Protein AF-A0A923CBW0-F1 (afdb_monomer_lite)

Sequence (91 aa):
DSGSKTLTSDSGGLNGHGHILEYPAARIAKFAEEHGFLDLSASNDRPGVGEIVRVVPNHVCVVVNMVDRLVTVRGGELVGDLPVAARGKLV

Radius of gyration: 14.3 Å; chains: 1; bounding box: 34×20×46 Å

Structure (mmCIF, N/CA/C/O backbone):
data_AF-A0A923CBW0-F1
#
_entry.id   AF-A0A923CBW0-F1
#
loop_
_atom_site.group_PDB
_atom_site.id
_atom_site.type_symbol
_atom_site.label_atom_id
_atom_site.label_alt_id
_atom_site.label_comp_id
_atom_site.label_asym_id
_atom_site.label_entity_id
_atom_site.label_seq_id
_atom_site.pdbx_PDB_ins_code
_atom_site.Cartn_x
_atom_site.Cartn_y
_atom_site.Cartn_z
_atom_site.occupancy
_atom_site.B_iso_or_equiv
_atom_site.auth_seq_id
_atom_site.auth_comp_id
_atom_site.auth_asym_id
_atom_site.auth_atom_id
_atom_site.pdbx_PDB_model_num
ATOM 1 N N . ASP A 1 1 ? -0.147 7.871 -5.583 1.00 93.62 1 ASP A N 1
ATOM 2 C CA . ASP A 1 1 ? 0.267 8.913 -4.615 1.00 93.62 1 ASP A CA 1
ATOM 3 C C . ASP A 1 1 ? 0.259 8.357 -3.187 1.00 93.62 1 ASP A C 1
ATOM 5 O O . ASP A 1 1 ? -0.304 8.944 -2.276 1.00 93.62 1 ASP A O 1
ATOM 9 N N . SER A 1 2 ? 0.890 7.199 -2.978 1.00 97.06 2 SER A N 1
ATOM 10 C CA . SER A 1 2 ? 0.903 6.534 -1.673 1.00 97.06 2 SER A CA 1
ATOM 11 C C . SER A 1 2 ? 2.341 6.303 -1.244 1.00 97.06 2 SER A C 1
ATOM 13 O O . SER A 1 2 ? 3.137 5.754 -2.010 1.00 97.06 2 SER A O 1
ATOM 15 N N . GLY A 1 3 ? 2.664 6.738 -0.030 1.00 97.56 3 GLY A N 1
ATOM 16 C CA . GLY A 1 3 ? 3.975 6.579 0.587 1.00 97.56 3 GLY A CA 1
ATOM 17 C C . GLY A 1 3 ? 3.904 5.831 1.913 1.00 97.56 3 GLY A C 1
ATOM 18 O O . GLY A 1 3 ? 2.942 5.112 2.197 1.00 97.56 3 GLY A O 1
ATOM 19 N N . SER A 1 4 ? 4.917 6.021 2.755 1.00 97.50 4 SER A N 1
ATOM 20 C CA . SER A 1 4 ? 5.024 5.340 4.047 1.00 97.50 4 SER A CA 1
ATOM 21 C C . SER A 1 4 ? 3.926 5.730 5.043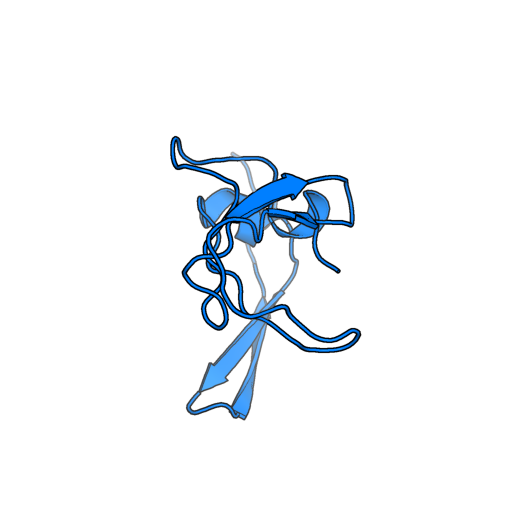 1.00 97.50 4 SER A C 1
ATOM 23 O O . SER A 1 4 ? 3.609 4.934 5.922 1.00 97.50 4 SER A O 1
ATOM 25 N N . LYS A 1 5 ? 3.273 6.889 4.904 1.00 97.25 5 LYS A N 1
ATOM 26 C CA . LYS A 1 5 ? 2.107 7.236 5.738 1.00 97.25 5 LYS A CA 1
ATOM 27 C C . LYS A 1 5 ? 0.840 6.460 5.380 1.00 97.25 5 LYS A C 1
ATOM 29 O O . LYS A 1 5 ? -0.094 6.435 6.173 1.00 97.25 5 LYS A O 1
ATOM 34 N N . THR A 1 6 ? 0.811 5.817 4.215 1.00 96.88 6 THR A N 1
ATOM 35 C CA . THR A 1 6 ? -0.322 5.000 3.762 1.00 96.88 6 THR A CA 1
ATOM 36 C C . THR A 1 6 ? 0.009 3.515 3.817 1.00 96.88 6 THR A C 1
ATOM 38 O O . THR A 1 6 ? -0.758 2.733 4.365 1.00 96.88 6 THR A O 1
ATOM 41 N N . LEU A 1 7 ? 1.155 3.122 3.255 1.00 97.50 7 LEU A N 1
ATOM 42 C CA . LEU A 1 7 ? 1.543 1.722 3.053 1.00 97.50 7 LEU A CA 1
ATOM 43 C C . LEU A 1 7 ? 2.634 1.247 4.019 1.00 97.50 7 LEU A C 1
ATOM 45 O O . LEU A 1 7 ? 2.984 0.069 4.003 1.00 97.50 7 LEU A O 1
ATOM 49 N N . THR A 1 8 ? 3.120 2.131 4.900 1.00 96.94 8 THR A N 1
ATOM 50 C CA . THR A 1 8 ? 4.230 1.893 5.843 1.00 96.94 8 THR A CA 1
ATOM 51 C C . THR A 1 8 ? 5.559 1.563 5.158 1.00 96.94 8 THR A C 1
ATOM 53 O O . THR A 1 8 ? 5.623 1.333 3.955 1.00 96.94 8 THR A O 1
ATOM 56 N N . SER A 1 9 ? 6.654 1.575 5.918 1.00 95.56 9 SER A N 1
ATOM 57 C CA . SER A 1 9 ? 7.982 1.193 5.410 1.00 95.56 9 SER A CA 1
ATOM 58 C C . SER A 1 9 ? 8.351 -0.260 5.726 1.00 95.56 9 SER A C 1
ATOM 60 O O . SER A 1 9 ? 9.467 -0.674 5.419 1.00 95.56 9 SER A O 1
ATOM 62 N N . ASP A 1 10 ? 7.447 -1.027 6.342 1.00 96.19 10 ASP A N 1
ATOM 63 C CA . ASP A 1 10 ? 7.698 -2.419 6.709 1.00 96.19 10 ASP A CA 1
ATOM 64 C C . ASP A 1 10 ? 7.742 -3.298 5.452 1.00 96.19 10 ASP A C 1
ATOM 66 O O . ASP A 1 10 ? 6.762 -3.416 4.712 1.00 96.19 10 ASP A O 1
ATOM 70 N N . SER A 1 11 ? 8.900 -3.901 5.183 1.00 94.31 11 SER A N 1
ATOM 71 C CA . SER A 1 11 ? 9.069 -4.790 4.036 1.00 94.31 11 SER A CA 1
ATOM 72 C C . SER A 1 11 ? 8.545 -6.202 4.297 1.00 94.31 11 SER A C 1
ATOM 74 O O . SER A 1 11 ? 8.397 -6.960 3.342 1.00 94.31 11 SER A O 1
ATOM 76 N N . GLY A 1 12 ? 8.286 -6.594 5.549 1.00 93.38 12 GLY A N 1
ATOM 77 C CA . GLY A 1 12 ? 7.924 -7.967 5.908 1.00 93.38 12 GLY A CA 1
ATOM 78 C C . GLY A 1 12 ? 8.989 -9.002 5.519 1.00 93.38 12 GLY A C 1
ATOM 79 O O . GLY A 1 12 ? 8.669 -10.173 5.341 1.00 93.38 12 GLY A O 1
ATOM 80 N N . GLY A 1 13 ? 10.240 -8.572 5.304 1.00 94.19 13 GLY A N 1
ATOM 81 C CA . GLY A 1 13 ? 11.313 -9.418 4.771 1.00 94.19 13 GLY A CA 1
ATOM 82 C C . GLY A 1 13 ? 11.187 -9.751 3.276 1.00 94.19 13 GLY A C 1
ATOM 83 O O . GLY A 1 13 ? 11.969 -10.551 2.766 1.00 94.19 13 GLY A O 1
ATOM 84 N N . LEU A 1 14 ? 10.227 -9.150 2.568 1.00 95.38 14 LEU A N 1
ATOM 85 C CA . LEU A 1 14 ? 10.022 -9.331 1.132 1.00 95.38 14 LEU A CA 1
ATOM 86 C C . LEU A 1 14 ? 10.850 -8.333 0.312 1.00 95.38 14 LEU A C 1
ATOM 88 O O . LEU A 1 14 ? 11.399 -7.354 0.822 1.00 95.38 14 LEU A O 1
ATOM 92 N N . ASN A 1 15 ? 10.931 -8.582 -0.995 1.00 93.12 15 ASN A N 1
ATOM 93 C CA . ASN A 1 15 ? 11.604 -7.680 -1.921 1.00 93.12 15 ASN A CA 1
ATOM 94 C C . ASN A 1 15 ? 10.699 -6.491 -2.289 1.00 93.12 15 ASN A C 1
ATOM 96 O O . ASN A 1 15 ? 9.697 -6.658 -2.981 1.00 93.12 15 ASN A O 1
ATOM 100 N N . GLY A 1 16 ? 11.090 -5.285 -1.870 1.00 96.12 16 GLY A N 1
ATOM 101 C CA . GLY A 1 16 ? 10.321 -4.055 -2.082 1.00 96.12 16 GLY A CA 1
ATOM 102 C C . GLY A 1 16 ? 9.267 -3.823 -0.998 1.00 96.12 16 GLY A C 1
ATOM 103 O O . GLY A 1 16 ? 9.351 -4.391 0.087 1.00 96.12 16 GLY A O 1
ATOM 104 N N . HIS A 1 17 ? 8.284 -2.968 -1.292 1.00 97.56 17 HIS A N 1
ATOM 105 C CA . HIS A 1 17 ? 7.293 -2.495 -0.312 1.00 97.56 17 HIS A CA 1
ATOM 106 C C . HIS A 1 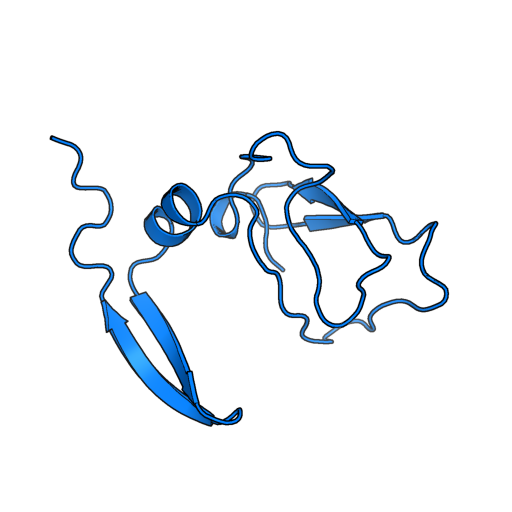17 ? 5.823 -2.795 -0.673 1.00 97.56 17 HIS A C 1
ATOM 108 O O . HIS A 1 17 ? 4.909 -2.106 -0.222 1.00 97.56 17 HIS A O 1
ATOM 114 N N . GLY A 1 18 ? 5.584 -3.797 -1.515 1.00 97.25 18 GLY A N 1
ATOM 115 C CA . GLY A 1 18 ? 4.245 -4.213 -1.934 1.00 97.25 18 GLY A CA 1
ATOM 116 C C . GLY A 1 18 ? 4.241 -4.795 -3.341 1.00 97.25 18 GLY A C 1
ATOM 117 O O . GLY A 1 18 ? 5.245 -4.737 -4.055 1.00 97.25 18 GLY A O 1
ATOM 118 N N . HIS A 1 19 ? 3.089 -5.321 -3.746 1.00 97.50 19 HIS A N 1
ATOM 119 C CA . HIS A 1 19 ? 2.873 -5.890 -5.073 1.00 97.50 19 HIS A CA 1
ATOM 120 C C . HIS A 1 19 ? 1.816 -5.096 -5.845 1.00 97.50 19 HIS A C 1
ATOM 122 O O . HIS A 1 19 ? 0.728 -4.860 -5.323 1.00 97.50 19 HIS A O 1
ATOM 128 N N . ILE A 1 20 ? 2.128 -4.685 -7.077 1.00 97.38 20 ILE A N 1
ATOM 129 C CA . ILE A 1 20 ? 1.227 -3.900 -7.931 1.00 97.38 20 ILE A CA 1
ATOM 130 C C . ILE A 1 20 ? 0.489 -4.852 -8.866 1.00 97.38 20 ILE A C 1
ATOM 132 O O . ILE A 1 20 ? 1.119 -5.499 -9.698 1.00 97.38 20 ILE A O 1
ATOM 136 N N . LEU A 1 21 ? -0.836 -4.935 -8.743 1.00 97.12 21 LEU A N 1
ATOM 137 C CA . LEU A 1 21 ? -1.630 -5.930 -9.473 1.00 97.12 21 LEU A CA 1
ATOM 138 C C . LEU A 1 21 ? -1.609 -5.714 -10.990 1.00 97.12 21 LEU A C 1
ATOM 140 O O . LEU A 1 21 ? -1.545 -6.677 -11.747 1.00 97.12 21 LEU A O 1
ATOM 144 N N . GLU A 1 22 ? -1.659 -4.460 -11.434 1.00 97.19 22 GLU A N 1
ATOM 145 C CA . GLU A 1 22 ? -1.642 -4.089 -12.854 1.00 97.19 22 GLU A CA 1
ATOM 146 C C . GLU A 1 22 ? -0.241 -4.206 -13.467 1.00 97.19 22 GLU A C 1
ATOM 148 O O . GLU A 1 22 ? -0.113 -4.457 -14.662 1.00 97.19 22 GLU A O 1
ATOM 153 N N . TYR A 1 23 ? 0.810 -4.090 -12.645 1.00 97.38 23 TYR A N 1
ATOM 154 C CA . TYR A 1 23 ? 2.209 -4.158 -13.075 1.00 97.38 23 TYR A CA 1
ATOM 155 C C . TYR A 1 23 ? 2.997 -5.161 -12.217 1.00 97.38 23 TYR A C 1
ATOM 157 O O . TYR A 1 23 ? 3.853 -4.753 -11.430 1.00 97.38 23 TYR A O 1
ATOM 165 N N . PRO A 1 24 ? 2.765 -6.481 -12.363 1.00 96.12 24 PRO A N 1
ATOM 166 C CA . PRO A 1 24 ? 3.353 -7.491 -11.476 1.00 96.12 24 PRO A CA 1
ATOM 167 C C . PRO A 1 24 ? 4.886 -7.558 -11.510 1.00 96.12 24 PRO A C 1
ATOM 169 O O . PRO A 1 24 ? 5.502 -8.030 -10.556 1.00 96.12 24 PRO A O 1
ATOM 172 N N . ALA A 1 25 ? 5.498 -7.109 -12.612 1.00 96.56 25 ALA A N 1
ATOM 173 C CA . ALA A 1 25 ? 6.949 -7.037 -12.786 1.00 96.56 25 ALA A CA 1
ATOM 174 C C . ALA A 1 25 ? 7.564 -5.731 -12.245 1.00 96.56 25 ALA A C 1
ATOM 176 O O . ALA A 1 25 ? 8.784 -5.633 -12.110 1.00 96.56 25 ALA A O 1
ATOM 177 N N . ALA A 1 26 ? 6.740 -4.725 -11.941 1.00 96.81 26 ALA A N 1
ATOM 178 C CA . ALA A 1 26 ? 7.189 -3.510 -11.283 1.00 96.81 26 ALA A CA 1
ATOM 179 C C . ALA A 1 26 ? 7.446 -3.774 -9.800 1.00 96.81 26 ALA A C 1
ATOM 181 O O . ALA A 1 26 ? 6.737 -4.536 -9.140 1.00 96.81 26 ALA A O 1
ATOM 182 N N . ARG A 1 27 ? 8.436 -3.076 -9.248 1.00 96.94 27 ARG A N 1
ATOM 183 C CA . ARG A 1 27 ? 8.774 -3.160 -7.829 1.00 96.94 27 ARG A CA 1
ATOM 184 C C . ARG A 1 27 ? 8.643 -1.802 -7.169 1.00 96.94 27 ARG A C 1
ATOM 186 O O . ARG A 1 27 ? 9.200 -0.819 -7.646 1.00 96.94 2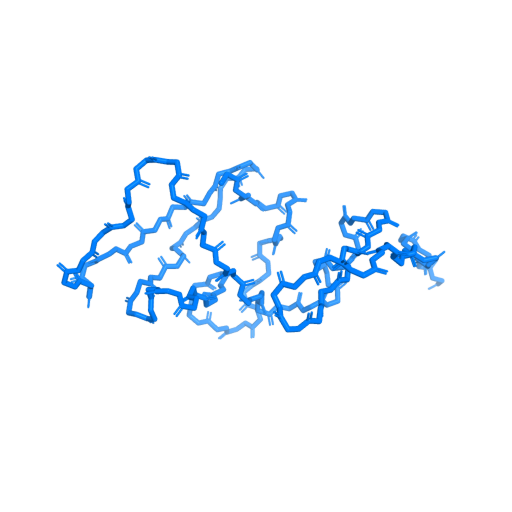7 ARG A O 1
ATOM 193 N N . ILE A 1 28 ? 7.983 -1.745 -6.015 1.00 97.81 28 ILE A N 1
ATOM 194 C CA . ILE A 1 28 ? 8.010 -0.549 -5.168 1.00 97.81 28 ILE A CA 1
ATOM 195 C C . ILE A 1 28 ? 9.366 -0.519 -4.455 1.00 97.81 28 ILE A C 1
ATOM 197 O O . ILE A 1 28 ? 9.582 -1.246 -3.485 1.00 97.81 28 ILE A O 1
ATOM 201 N N . ALA A 1 29 ? 10.305 0.268 -4.977 1.00 97.31 29 ALA A N 1
ATOM 202 C CA . ALA A 1 29 ? 11.707 0.235 -4.572 1.00 97.31 29 ALA A CA 1
ATOM 203 C C . ALA A 1 29 ? 11.976 0.964 -3.252 1.00 97.31 29 ALA A C 1
ATOM 205 O O . ALA A 1 29 ? 12.866 0.560 -2.509 1.00 97.31 29 ALA A O 1
ATOM 206 N N . LYS A 1 30 ? 11.234 2.042 -2.983 1.00 97.19 30 LYS A N 1
ATOM 207 C CA . LYS A 1 30 ? 11.294 2.804 -1.730 1.00 97.19 30 LYS A CA 1
ATOM 208 C C . LYS A 1 30 ? 10.043 3.663 -1.551 1.00 97.19 30 LYS A C 1
ATOM 210 O O . LYS A 1 30 ? 9.358 3.980 -2.529 1.00 97.19 30 LYS A O 1
ATOM 215 N N . PHE A 1 31 ? 9.834 4.122 -0.323 1.00 97.75 31 PHE A N 1
ATOM 216 C CA . PHE A 1 31 ? 8.853 5.146 0.023 1.00 97.75 31 PHE A CA 1
ATOM 217 C C . PHE A 1 31 ? 9.522 6.420 0.556 1.00 97.75 31 PHE A C 1
ATOM 219 O O . PHE A 1 31 ? 10.496 6.362 1.304 1.00 97.75 31 PHE A O 1
ATOM 226 N N . ALA A 1 32 ? 8.969 7.570 0.178 1.00 97.94 32 ALA A N 1
ATOM 227 C CA . ALA A 1 32 ? 8.936 8.773 1.006 1.00 97.94 32 ALA A CA 1
ATOM 228 C C . ALA A 1 32 ? 7.571 8.841 1.720 1.00 97.94 32 ALA A C 1
ATOM 230 O O . ALA A 1 32 ? 6.751 7.940 1.558 1.00 97.94 32 ALA A O 1
ATOM 231 N N . GLU A 1 33 ? 7.303 9.902 2.487 1.00 97.75 33 GLU A N 1
ATOM 232 C CA . GLU A 1 33 ? 6.079 10.000 3.302 1.00 97.75 33 GLU A CA 1
ATOM 233 C C . GLU A 1 33 ? 4.787 9.803 2.495 1.00 97.75 33 GLU A C 1
ATOM 235 O O . GLU A 1 33 ? 3.985 8.937 2.833 1.00 97.75 33 GLU A O 1
ATOM 240 N N . GLU A 1 34 ? 4.634 10.547 1.397 1.00 97.56 34 GLU A N 1
ATOM 241 C CA . GLU A 1 34 ? 3.430 10.538 0.543 1.00 97.56 34 GLU A CA 1
ATOM 242 C C . GLU A 1 34 ? 3.683 9.909 -0.843 1.00 97.56 34 GLU A C 1
ATOM 244 O O . GLU A 1 34 ? 2.789 9.824 -1.680 1.00 97.56 34 GLU A O 1
ATOM 249 N N . HIS A 1 35 ? 4.923 9.497 -1.130 1.00 97.75 35 HIS A N 1
ATOM 250 C CA . HIS A 1 35 ? 5.330 9.072 -2.473 1.00 97.75 35 HIS A CA 1
ATOM 251 C C . HIS A 1 35 ? 5.984 7.693 -2.471 1.00 97.75 35 HIS A C 1
ATOM 253 O O . HIS A 1 35 ? 6.884 7.419 -1.678 1.00 97.75 35 HIS A O 1
ATOM 259 N N . GLY A 1 36 ? 5.590 6.859 -3.431 1.00 97.25 36 GLY A N 1
ATOM 260 C CA . GLY A 1 36 ? 6.259 5.610 -3.780 1.00 97.25 36 GLY A CA 1
ATOM 261 C C . GLY A 1 36 ? 7.085 5.755 -5.047 1.00 97.25 36 GLY A C 1
ATOM 262 O O . GLY A 1 36 ? 6.683 6.431 -5.991 1.00 97.25 36 GLY A O 1
ATOM 263 N N . PHE A 1 37 ? 8.248 5.110 -5.058 1.00 97.62 37 PHE A N 1
ATOM 264 C CA . PHE A 1 37 ? 9.156 5.104 -6.199 1.00 97.62 37 PHE A CA 1
ATOM 265 C C . PHE A 1 37 ? 9.165 3.709 -6.810 1.00 97.62 37 PHE A C 1
ATOM 267 O O . PHE A 1 37 ? 9.573 2.747 -6.154 1.00 97.62 37 PHE A O 1
ATOM 274 N N . LEU A 1 38 ? 8.708 3.605 -8.056 1.00 97.19 38 LEU A N 1
ATOM 275 C CA . LEU A 1 38 ? 8.644 2.338 -8.774 1.00 97.19 38 LEU A CA 1
ATOM 276 C C . LEU A 1 38 ? 9.932 2.101 -9.559 1.00 97.19 38 LEU A C 1
ATOM 278 O O . LEU A 1 38 ? 10.368 2.948 -10.336 1.00 97.19 38 LEU A O 1
ATOM 282 N N . ASP A 1 39 ? 10.519 0.929 -9.367 1.00 97.50 39 ASP A N 1
ATOM 283 C CA . ASP A 1 39 ? 11.509 0.357 -10.264 1.00 97.50 39 ASP A CA 1
ATOM 284 C C . ASP A 1 39 ? 10.771 -0.46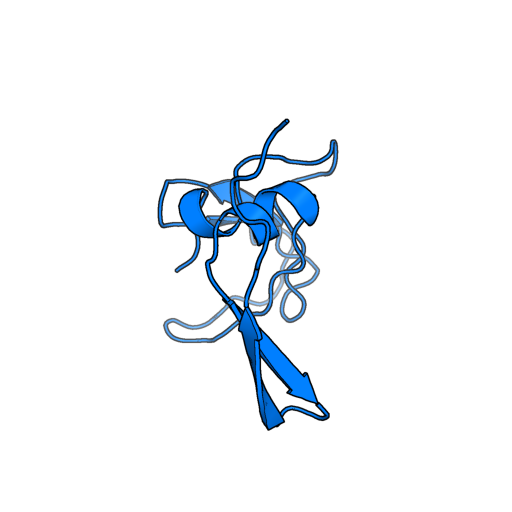1 -11.328 1.00 97.50 39 ASP A C 1
ATOM 286 O O . ASP A 1 39 ? 10.127 -1.470 -11.032 1.00 97.50 39 ASP A O 1
ATOM 290 N N . LEU A 1 40 ? 10.838 0.032 -12.562 1.00 97.06 40 LEU A N 1
ATOM 291 C CA . LEU A 1 40 ? 10.173 -0.535 -13.735 1.00 97.06 40 LEU A CA 1
ATOM 292 C C . LEU A 1 40 ? 11.166 -1.234 -14.671 1.00 97.06 40 LEU A C 1
ATOM 294 O O . LEU A 1 40 ? 10.809 -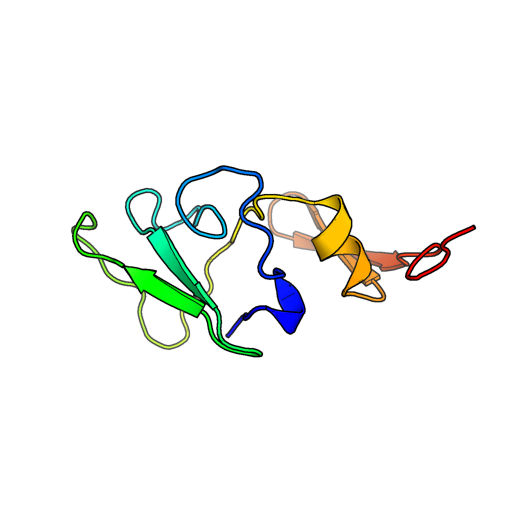1.545 -15.799 1.00 97.06 40 LEU A O 1
ATOM 298 N N . SER A 1 41 ? 12.412 -1.458 -14.244 1.00 96.69 41 SER A N 1
ATOM 299 C CA . SER A 1 41 ? 13.460 -2.031 -15.103 1.00 96.69 41 SER A CA 1
ATOM 300 C C . SER A 1 41 ? 13.121 -3.425 -15.644 1.00 96.69 41 SER A C 1
ATOM 302 O O . SER A 1 41 ? 13.570 -3.780 -16.730 1.00 96.69 41 SER A O 1
ATOM 304 N N . ALA A 1 42 ? 12.302 -4.188 -14.916 1.00 96.00 42 ALA A N 1
ATOM 305 C CA . ALA A 1 42 ? 11.801 -5.500 -15.322 1.00 96.00 42 ALA A CA 1
ATOM 306 C C . ALA A 1 42 ? 10.415 -5.457 -16.002 1.00 96.00 42 ALA A C 1
ATOM 308 O O . ALA A 1 42 ? 9.879 -6.506 -16.354 1.00 96.00 42 ALA A O 1
ATOM 309 N N . SER A 1 43 ? 9.819 -4.272 -16.175 1.00 94.75 43 SER A N 1
ATOM 310 C CA . SER A 1 43 ? 8.501 -4.093 -16.791 1.00 94.75 43 SER A CA 1
ATOM 311 C C . SER A 1 43 ? 8.635 -3.593 -18.228 1.00 94.75 43 SER A C 1
ATOM 313 O O . SER A 1 43 ? 9.371 -2.644 -18.496 1.00 94.75 43 SER A O 1
ATOM 315 N N . ASN A 1 44 ? 7.882 -4.199 -19.149 1.00 93.06 44 ASN A N 1
ATOM 316 C CA . ASN A 1 44 ? 7.807 -3.739 -20.540 1.00 93.06 44 ASN A CA 1
ATOM 317 C C . ASN A 1 44 ? 6.908 -2.502 -20.699 1.00 93.06 44 ASN A C 1
ATOM 319 O O . ASN A 1 44 ? 7.112 -1.719 -21.622 1.00 93.06 44 ASN A O 1
ATOM 323 N N . ASP A 1 45 ? 5.970 -2.307 -19.768 1.00 93.12 45 ASP A N 1
ATOM 324 C CA . ASP A 1 45 ? 5.018 -1.197 -19.757 1.00 93.12 45 ASP A CA 1
ATOM 325 C C . ASP A 1 45 ? 5.229 -0.281 -18.546 1.00 93.12 45 ASP A C 1
ATOM 327 O O . ASP A 1 45 ? 5.903 -0.637 -17.568 1.00 93.12 45 ASP A O 1
ATOM 331 N N . ARG A 1 46 ? 4.654 0.925 -18.611 1.00 94.50 46 ARG A N 1
ATOM 332 C CA . ARG A 1 46 ? 4.732 1.937 -17.551 1.00 94.50 46 ARG A CA 1
ATOM 333 C C . ARG A 1 46 ? 3.352 2.546 -17.288 1.00 94.50 46 ARG A C 1
ATOM 335 O O . ARG A 1 46 ? 2.691 2.890 -18.267 1.00 94.50 46 ARG A O 1
ATOM 342 N N . PRO A 1 47 ? 2.976 2.769 -16.014 1.00 95.25 47 PRO A N 1
ATOM 343 C CA . PRO A 1 47 ? 1.742 3.472 -15.686 1.00 95.25 47 PRO A CA 1
ATOM 344 C C . PRO A 1 47 ? 1.717 4.886 -16.267 1.00 95.25 47 PRO A C 1
ATOM 346 O O . PRO A 1 47 ? 2.712 5.619 -16.189 1.00 95.25 47 PRO A O 1
ATOM 349 N N . GLY A 1 48 ? 0.568 5.286 -16.806 1.00 96.81 48 GLY A N 1
ATOM 350 C CA . GLY A 1 48 ? 0.307 6.667 -17.194 1.00 96.81 48 GLY A CA 1
ATOM 351 C C . GLY A 1 48 ? 0.136 7.588 -15.980 1.00 96.81 48 GLY A C 1
ATOM 352 O O . GLY A 1 48 ? -0.246 7.163 -14.889 1.00 96.81 48 GLY A O 1
ATOM 353 N N . VAL A 1 49 ? 0.382 8.890 -16.155 1.00 96.50 49 VAL A N 1
ATOM 354 C CA . VAL A 1 49 ? 0.054 9.880 -15.114 1.00 96.50 49 VAL A CA 1
ATOM 355 C C . VAL A 1 49 ? -1.463 9.919 -14.918 1.00 96.50 49 VAL A C 1
ATOM 357 O O . VAL A 1 49 ? -2.205 10.108 -15.878 1.00 96.50 49 VAL A O 1
ATOM 360 N N . GLY A 1 50 ? -1.912 9.765 -13.670 1.00 97.31 50 GLY A N 1
ATOM 361 C CA . GLY A 1 50 ? -3.334 9.711 -13.308 1.00 97.31 50 GLY A CA 1
ATOM 362 C C . GLY A 1 50 ? -3.947 8.309 -13.356 1.00 97.31 50 GLY A C 1
ATOM 363 O O . GLY A 1 50 ? -5.096 8.141 -12.956 1.00 97.31 50 GLY A O 1
ATOM 364 N N . GLU A 1 51 ? -3.196 7.301 -13.801 1.00 97.56 51 GLU A N 1
ATOM 365 C CA . GLU A 1 51 ? -3.635 5.910 -13.748 1.00 97.56 51 GLU A CA 1
ATOM 366 C C . GLU A 1 51 ? -3.716 5.413 -12.298 1.00 97.56 51 GLU A C 1
ATOM 368 O O . GLU A 1 51 ? -2.815 5.648 -11.487 1.00 97.56 51 GLU A O 1
ATOM 373 N N . ILE A 1 52 ? -4.804 4.712 -11.975 1.00 96.56 52 ILE A N 1
ATOM 374 C CA . ILE A 1 52 ? -5.000 4.092 -10.666 1.00 96.56 52 ILE A CA 1
ATOM 375 C C . ILE A 1 52 ? -4.488 2.659 -10.714 1.00 96.56 52 ILE A C 1
ATOM 377 O O . ILE A 1 52 ? -4.934 1.857 -11.530 1.00 96.56 52 ILE A O 1
ATOM 381 N N . VAL A 1 53 ? -3.598 2.336 -9.783 1.00 96.81 53 VAL A N 1
ATOM 382 C CA . VAL A 1 53 ? -3.077 0.983 -9.579 1.00 96.81 53 VAL A CA 1
ATOM 383 C C . VAL A 1 53 ? -3.442 0.479 -8.190 1.00 96.81 53 VAL A C 1
ATOM 385 O O . VAL A 1 53 ? -3.636 1.260 -7.255 1.00 96.81 53 VAL A O 1
ATOM 388 N N . ARG A 1 54 ? -3.517 -0.839 -8.035 1.00 97.31 54 ARG A N 1
ATOM 389 C CA . ARG A 1 54 ? -3.814 -1.505 -6.768 1.00 97.31 54 ARG A CA 1
ATOM 390 C C . ARG A 1 54 ? -2.547 -2.117 -6.201 1.00 97.31 54 ARG A C 1
ATOM 392 O O . ARG A 1 54 ? -1.873 -2.905 -6.861 1.00 97.31 54 ARG A O 1
ATOM 399 N N . VAL A 1 55 ? -2.262 -1.777 -4.948 1.00 97.94 55 VAL A N 1
ATOM 400 C CA . VAL A 1 55 ? -1.117 -2.306 -4.208 1.00 97.94 55 VAL A CA 1
ATOM 401 C C . VAL A 1 55 ? -1.599 -3.281 -3.144 1.00 97.94 55 VAL A C 1
ATOM 403 O O . VAL A 1 55 ? -2.401 -2.923 -2.283 1.00 97.94 55 VAL A O 1
ATOM 406 N N . VAL A 1 56 ? -1.075 -4.503 -3.175 1.00 97.81 56 VAL A N 1
ATOM 407 C CA . VAL A 1 56 ? -1.153 -5.439 -2.052 1.00 97.81 56 VAL A CA 1
ATOM 408 C C . VAL A 1 56 ? 0.009 -5.118 -1.104 1.00 97.81 56 VAL A C 1
ATOM 410 O O . VAL A 1 56 ? 1.164 -5.210 -1.532 1.00 97.81 56 VAL A O 1
ATOM 413 N N . PRO A 1 57 ? -0.251 -4.704 0.150 1.00 97.62 57 PRO A N 1
ATOM 414 C CA . PRO A 1 57 ? 0.813 -4.356 1.085 1.00 97.62 57 PRO A CA 1
ATOM 415 C C . PRO A 1 57 ? 1.547 -5.605 1.584 1.00 97.62 57 PRO A C 1
ATOM 417 O O . PRO A 1 57 ? 0.948 -6.671 1.716 1.00 97.62 57 PRO A O 1
ATOM 420 N N . ASN A 1 58 ? 2.825 -5.455 1.940 1.00 97.50 58 ASN A N 1
ATOM 421 C CA . ASN A 1 58 ? 3.620 -6.560 2.488 1.00 97.50 58 ASN A CA 1
ATOM 422 C C . ASN A 1 58 ? 3.143 -6.996 3.881 1.00 97.50 58 ASN A C 1
ATOM 424 O O . ASN A 1 58 ? 3.091 -8.187 4.172 1.00 97.50 58 ASN A O 1
ATOM 428 N N . HIS A 1 59 ? 2.790 -6.036 4.741 1.00 97.56 59 HIS A N 1
ATOM 429 C CA . HIS A 1 59 ? 2.357 -6.301 6.110 1.00 97.56 59 HIS A CA 1
ATOM 430 C C . HIS A 1 59 ? 1.036 -5.584 6.405 1.00 97.56 59 HIS A C 1
ATOM 432 O O . HIS A 1 59 ? 0.983 -4.381 6.654 1.00 97.56 59 HIS A O 1
ATOM 438 N N . VAL A 1 60 ? -0.058 -6.347 6.388 1.00 96.88 60 VAL A N 1
ATOM 439 C CA . VAL A 1 60 ? -1.417 -5.804 6.537 1.00 96.88 60 VAL A CA 1
ATOM 440 C C . VAL A 1 60 ? -1.652 -5.113 7.884 1.00 96.88 60 VAL A C 1
ATOM 442 O O . VAL A 1 60 ? -2.298 -4.069 7.920 1.00 96.88 60 VAL A O 1
ATOM 445 N N . CYS A 1 61 ? -1.113 -5.648 8.984 1.00 95.62 61 CYS A N 1
ATOM 446 C CA . CYS A 1 61 ? -1.412 -5.164 10.334 1.00 95.62 61 CYS A CA 1
ATOM 447 C C . CYS A 1 61 ? -0.995 -3.702 10.530 1.00 95.62 61 CYS A C 1
ATOM 449 O O . CYS A 1 61 ? -1.769 -2.895 11.043 1.00 95.62 61 CYS A O 1
ATOM 451 N N . VAL A 1 62 ? 0.215 -3.351 10.086 1.00 96.00 62 VAL A N 1
ATOM 452 C CA . VAL A 1 62 ? 0.746 -1.989 10.228 1.00 96.00 62 VAL A CA 1
ATOM 453 C C . VAL A 1 62 ? 0.076 -1.007 9.267 1.00 96.00 62 VAL A C 1
ATOM 455 O O . VAL A 1 62 ? -0.124 0.143 9.639 1.00 96.00 62 VAL A O 1
ATOM 458 N N . VAL A 1 63 ? -0.349 -1.459 8.082 1.00 97.62 63 VAL A N 1
ATOM 459 C CA . VAL A 1 63 ? -1.071 -0.631 7.098 1.00 97.62 63 VAL A CA 1
ATOM 460 C C . VAL A 1 63 ? -2.485 -0.306 7.559 1.00 97.62 63 VAL A C 1
ATOM 462 O O . VAL A 1 63 ? -2.885 0.855 7.544 1.00 97.62 63 VAL A O 1
ATOM 465 N N . VAL A 1 64 ? -3.242 -1.304 8.023 1.00 97.25 64 VAL A N 1
ATOM 466 C CA . VAL A 1 64 ? -4.610 -1.089 8.526 1.00 97.25 64 VAL A CA 1
ATOM 467 C C . VAL A 1 64 ? -4.612 -0.112 9.705 1.00 97.25 64 VAL A C 1
ATOM 469 O O . VAL A 1 64 ? -5.536 0.683 9.844 1.00 97.25 64 VAL A O 1
ATOM 472 N N . ASN A 1 65 ? -3.547 -0.093 10.512 1.00 96.56 65 ASN A N 1
ATOM 473 C CA . ASN A 1 65 ? -3.408 0.842 11.625 1.00 96.56 65 ASN A CA 1
ATOM 474 C C . ASN A 1 65 ? -3.180 2.315 11.200 1.00 96.56 65 ASN A C 1
ATOM 476 O O . ASN A 1 65 ? -3.255 3.209 12.046 1.00 96.56 65 ASN A O 1
ATOM 480 N N . MET A 1 66 ? -2.927 2.592 9.915 1.00 97.06 66 MET A N 1
ATOM 481 C CA . MET A 1 66 ? -2.715 3.952 9.397 1.00 97.06 66 MET A CA 1
ATOM 482 C C . MET A 1 66 ? -4.004 4.672 8.987 1.00 97.06 66 MET A C 1
ATOM 484 O O . MET A 1 66 ? -3.971 5.882 8.775 1.00 97.06 66 MET A O 1
ATOM 488 N N . VAL A 1 67 ? -5.138 3.971 8.882 1.00 97.06 67 VAL A N 1
ATOM 489 C CA . VAL A 1 67 ? -6.390 4.530 8.344 1.00 97.06 67 VAL A CA 1
ATOM 490 C C . VAL A 1 67 ? -7.554 4.361 9.318 1.00 97.06 67 VAL A C 1
ATOM 492 O O . VAL A 1 67 ? -7.659 3.346 9.998 1.00 97.06 67 VAL A O 1
ATOM 495 N N . ASP A 1 68 ? -8.456 5.344 9.386 1.00 97.75 68 ASP A N 1
ATOM 496 C CA . ASP A 1 68 ? -9.631 5.281 10.276 1.00 97.75 68 ASP A CA 1
ATOM 497 C C . ASP A 1 68 ? -10.745 4.363 9.740 1.00 97.75 68 ASP A C 1
ATOM 499 O O . ASP A 1 68 ? -11.570 3.862 10.506 1.00 97.75 68 ASP A O 1
ATOM 503 N N . ARG A 1 69 ? -10.782 4.132 8.423 1.00 97.94 69 ARG A N 1
ATOM 504 C CA . ARG A 1 69 ? -11.799 3.316 7.749 1.00 97.94 69 ARG A CA 1
ATOM 505 C C . ARG A 1 69 ? -11.236 2.582 6.538 1.00 97.94 69 ARG A C 1
ATOM 507 O O . ARG A 1 69 ? -10.323 3.071 5.877 1.00 97.94 69 ARG A O 1
ATOM 514 N N . LEU A 1 70 ? -11.837 1.443 6.222 1.00 97.88 70 LEU A N 1
ATOM 5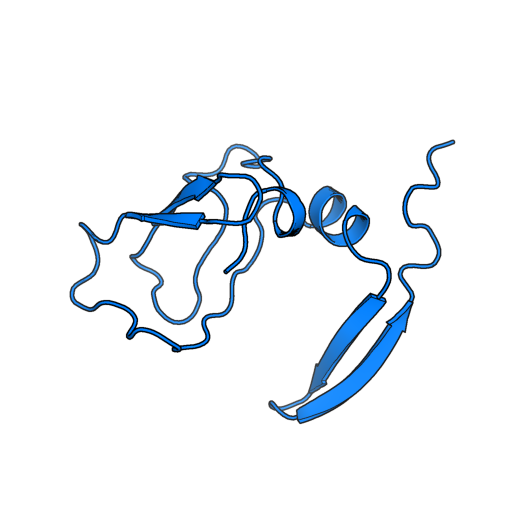15 C CA . LEU A 1 70 ? -11.595 0.664 5.015 1.00 97.88 70 LEU A CA 1
ATOM 516 C C . LEU A 1 70 ? -12.755 0.867 4.043 1.00 97.88 70 LEU A C 1
ATOM 518 O O . LEU A 1 70 ? -13.917 0.718 4.417 1.00 97.88 70 LEU A O 1
ATOM 522 N N . VAL A 1 71 ? -12.439 1.172 2.789 1.00 97.69 71 VAL A N 1
ATOM 523 C CA . VAL A 1 71 ? -13.427 1.196 1.707 1.00 97.69 71 VAL A CA 1
ATOM 524 C C . VAL A 1 71 ? -13.666 -0.238 1.243 1.00 97.69 71 VAL A C 1
ATOM 526 O O . VAL A 1 71 ? -12.719 -0.960 0.934 1.00 97.69 71 VAL A O 1
ATOM 529 N N . THR A 1 72 ? -14.925 -0.663 1.202 1.00 97.75 72 THR A N 1
ATOM 530 C CA . THR A 1 72 ? -15.297 -2.027 0.811 1.00 97.75 72 THR A CA 1
ATOM 531 C C . THR A 1 72 ? -15.782 -2.081 -0.630 1.00 97.75 72 THR A C 1
ATOM 533 O O . THR A 1 72 ? -16.533 -1.217 -1.086 1.00 97.75 72 THR A O 1
ATOM 536 N N . VAL A 1 73 ? -15.347 -3.118 -1.348 1.00 97.25 73 VAL A N 1
ATOM 537 C CA . VAL A 1 73 ? -15.617 -3.310 -2.777 1.00 97.25 73 VAL A CA 1
ATOM 538 C C . VAL A 1 73 ? -16.112 -4.733 -3.021 1.00 97.25 73 VAL A C 1
ATOM 540 O O . VAL A 1 73 ? -15.562 -5.688 -2.470 1.00 97.25 73 VAL A O 1
ATOM 543 N N . ARG A 1 74 ? -17.123 -4.897 -3.879 1.00 97.19 74 ARG A N 1
ATOM 544 C CA . ARG A 1 74 ? -17.588 -6.203 -4.370 1.00 97.19 74 ARG A CA 1
ATOM 545 C C . ARG A 1 74 ? -17.864 -6.122 -5.865 1.00 97.19 74 ARG A C 1
ATOM 547 O O . ARG A 1 74 ? -18.650 -5.296 -6.301 1.00 97.19 74 ARG A O 1
ATOM 554 N N . GLY A 1 75 ? -17.229 -6.994 -6.650 1.00 96.00 75 GLY A N 1
ATOM 555 C CA . GLY A 1 75 ? -17.425 -7.018 -8.105 1.00 96.00 75 GLY A CA 1
ATOM 556 C C . GLY A 1 75 ? -17.003 -5.726 -8.816 1.00 96.00 75 GLY A C 1
ATOM 557 O O . GLY A 1 75 ? -17.556 -5.416 -9.858 1.00 96.00 75 GLY A O 1
ATOM 558 N N . GLY A 1 76 ? -16.058 -4.968 -8.247 1.00 94.81 76 GLY A N 1
ATOM 559 C CA . GLY A 1 76 ? -15.634 -3.662 -8.768 1.00 94.81 76 GLY A CA 1
ATOM 560 C C . GLY A 1 76 ? -16.460 -2.476 -8.263 1.00 94.81 76 GLY A C 1
ATOM 561 O O . GLY A 1 76 ? -16.022 -1.342 -8.413 1.00 94.81 76 GLY A O 1
ATOM 562 N N . GLU A 1 77 ? -17.585 -2.726 -7.593 1.00 97.31 77 GLU A N 1
ATOM 563 C CA . GLU A 1 77 ? -18.477 -1.685 -7.081 1.00 97.31 77 GLU A CA 1
ATOM 564 C C . GLU A 1 77 ? -18.224 -1.389 -5.602 1.00 97.31 77 GLU A C 1
ATOM 566 O O . GLU A 1 77 ? -17.955 -2.296 -4.804 1.00 97.31 77 GLU A O 1
ATOM 571 N N . LEU A 1 78 ? -18.344 -0.114 -5.223 1.00 97.31 78 LEU A N 1
ATOM 572 C CA . LEU A 1 78 ? -18.303 0.315 -3.826 1.00 97.31 78 LEU A CA 1
ATOM 573 C C . LEU A 1 78 ? -19.541 -0.200 -3.091 1.00 97.31 78 LEU A C 1
ATOM 575 O O . LEU A 1 78 ? -20.666 0.025 -3.531 1.00 97.31 78 LEU A O 1
ATOM 579 N N . VAL A 1 79 ? -19.342 -0.850 -1.944 1.00 97.81 79 VAL A N 1
ATOM 580 C CA . VAL A 1 79 ? -20.456 -1.366 -1.123 1.00 97.81 79 VAL A CA 1
ATOM 581 C C . VAL A 1 79 ? -20.568 -0.708 0.253 1.00 97.81 79 VAL A C 1
ATOM 583 O O . VAL A 1 79 ? -21.523 -0.980 0.976 1.00 97.81 79 VAL A O 1
ATOM 586 N N . GLY A 1 80 ? -19.642 0.191 0.597 1.00 97.56 80 GLY A N 1
ATOM 587 C CA . GLY A 1 80 ? -19.675 0.993 1.823 1.00 97.56 80 GLY A CA 1
ATOM 588 C C . GLY A 1 80 ? -18.299 1.163 2.463 1.00 97.56 80 GLY A C 1
ATOM 589 O O . GLY A 1 80 ? -17.272 0.837 1.858 1.00 97.56 80 GLY A O 1
ATOM 590 N N . ASP A 1 81 ? -18.279 1.640 3.704 1.00 97.62 81 ASP A N 1
ATOM 591 C CA . ASP A 1 81 ? -17.080 1.776 4.526 1.00 97.62 81 ASP A CA 1
ATOM 592 C C . ASP A 1 81 ? -17.185 1.016 5.857 1.00 97.62 81 ASP A C 1
ATOM 594 O O . ASP A 1 81 ? -18.257 0.876 6.443 1.00 97.62 81 ASP A O 1
ATOM 598 N N . LEU A 1 82 ? -16.046 0.496 6.322 1.00 97.94 82 LEU A N 1
ATOM 599 C CA . LEU A 1 82 ? -15.912 -0.201 7.600 1.00 97.94 82 LEU A CA 1
ATOM 600 C C . LEU A 1 82 ? -14.938 0.557 8.509 1.00 97.94 82 LEU A C 1
ATOM 602 O O . LEU A 1 82 ? -13.800 0.789 8.096 1.00 97.94 82 LEU A O 1
ATOM 606 N N . PRO A 1 83 ? -15.318 0.913 9.747 1.00 98.25 83 PRO A N 1
ATOM 607 C CA . PRO A 1 83 ? -14.406 1.579 10.670 1.00 98.25 83 PRO A CA 1
ATOM 608 C C . PRO A 1 83 ? -13.300 0.630 11.154 1.00 98.25 83 PRO A C 1
ATOM 610 O O . PRO A 1 83 ? -13.563 -0.516 11.526 1.00 98.25 83 PRO A O 1
ATOM 613 N N . VAL A 1 84 ? -12.065 1.131 11.246 1.00 97.75 84 VAL A N 1
ATOM 614 C CA . VAL A 1 84 ? -10.960 0.445 11.938 1.00 97.75 84 VAL A CA 1
ATOM 615 C C . VAL A 1 84 ? -11.084 0.737 13.435 1.00 97.75 84 VAL A C 1
ATOM 617 O O . VAL A 1 84 ? -10.361 1.549 14.009 1.00 97.75 84 VAL A O 1
ATOM 620 N N . ALA A 1 85 ? -12.053 0.086 14.082 1.00 97.50 85 ALA A N 1
ATOM 621 C CA . ALA A 1 85 ? -12.486 0.413 15.446 1.00 97.50 85 ALA A CA 1
ATOM 622 C C . ALA A 1 85 ? -11.368 0.348 16.509 1.00 97.50 85 ALA A C 1
ATOM 624 O O . ALA A 1 85 ? -11.439 1.031 17.530 1.00 97.50 85 ALA A O 1
ATOM 625 N N . ALA A 1 86 ? -10.332 -0.460 16.269 1.00 96.25 86 ALA A N 1
ATOM 626 C CA . ALA A 1 86 ? -9.209 -0.659 17.182 1.00 96.25 86 ALA A CA 1
ATOM 627 C C . ALA A 1 86 ? -7.929 0.103 16.778 1.00 96.25 86 ALA A C 1
ATOM 629 O O . ALA A 1 86 ? -6.859 -0.191 17.312 1.00 96.25 86 ALA A O 1
ATOM 630 N N . ARG A 1 87 ? -7.999 1.076 15.855 1.00 96.50 87 ARG A N 1
ATOM 631 C CA . ARG A 1 87 ? -6.813 1.831 15.414 1.00 96.50 87 ARG A CA 1
ATOM 632 C C . ARG A 1 87 ? -6.076 2.455 16.604 1.00 96.50 87 ARG A C 1
ATOM 634 O O . ARG A 1 87 ? -6.673 3.160 17.420 1.00 96.50 87 ARG A O 1
ATOM 641 N N . GLY A 1 88 ? -4.773 2.193 16.701 1.00 93.25 88 GLY A N 1
ATOM 642 C CA . GLY A 1 88 ? -3.904 2.707 17.761 1.00 93.25 88 GLY A CA 1
ATOM 643 C C . GLY A 1 88 ? -4.216 2.181 19.167 1.00 93.25 88 GLY A C 1
ATOM 644 O O . GLY A 1 88 ? -3.687 2.720 20.137 1.00 93.25 88 GLY A O 1
ATOM 645 N N . LYS A 1 89 ? -5.069 1.157 19.311 1.00 93.69 89 LYS A N 1
ATOM 646 C CA . LYS A 1 89 ? -5.392 0.535 20.603 1.00 93.69 89 LYS A CA 1
ATOM 647 C C . LYS A 1 89 ? -4.358 -0.539 20.946 1.00 93.69 89 LYS A C 1
ATOM 649 O O . LYS A 1 89 ? -4.630 -1.730 20.852 1.00 93.69 89 LYS A O 1
ATOM 654 N N . LEU A 1 90 ? -3.158 -0.091 21.307 1.00 84.69 90 LEU A N 1
ATOM 655 C CA . LEU A 1 90 ? -2.124 -0.936 21.905 1.00 84.69 90 LEU A CA 1
ATOM 656 C C . LEU A 1 90 ? -2.417 -1.066 23.408 1.00 84.69 90 LEU A C 1
ATOM 658 O O . LEU A 1 90 ? -2.723 -0.060 24.051 1.00 84.69 90 LEU A O 1
ATOM 662 N N . VAL A 1 91 ? -2.363 -2.289 23.939 1.00 71.19 91 VAL A N 1
ATOM 663 C CA . VAL A 1 91 ? -2.472 -2.592 25.378 1.00 71.19 91 VAL A CA 1
ATOM 664 C C . VAL A 1 91 ? -1.138 -3.059 25.928 1.00 71.19 91 VAL A C 1
ATOM 666 O O . VAL A 1 91 ? -0.390 -3.703 25.159 1.00 71.19 91 VAL A O 1
#

Foldseek 3Di:
DAFCLQQNFDQLPPQAFWAWPVFRQKHQNHGDHGDTDIDCVRPPDDDDVVDDIDTDGNDPVVNLLSDQWDFDDDPNDTPGIDGPVCRPVDD

pLDDT: mean 96.28, std 3.2, range [71.19, 98.25]

Secondary structure (DSSP, 8-state):
---HHHH-S--TTSSSS-EESS-TT-EEEEE-SS-EEEE-TT-SS-PPTT----EE-S-HHHHHTT-SEEEEEETTEEEEEEE-TTTT---